Protein AF-A0A259JH80-F1 (afdb_monomer)

Sequence (73 aa):
MNYLRTAILLAGLTALFMVVGFAIGGRGGMMIAFVVAAGMNLFSYWNADKLVLRMYGAREVDERSAPDLVLIV

Solvent-accessible surface area (backbone atoms only — not comparable to full-atom values): 4178 Å² total; per-residue (Å²): 132,68,62,66,60,54,49,52,52,51,51,52,52,52,48,50,41,27,52,53,17,31,75,75,45,39,75,63,24,20,53,51,34,46,53,51,52,50,51,52,52,54,50,47,67,76,41,38,69,63,50,52,38,59,74,71,66,62,72,92,73,51,64,89,78,38,47,76,68,60,72,71,114

Secondary structure (DSSP, 8-state):
--HHHHHHHHHHHHHHHHHHHHHHHHHHHHHHHHHHHHHHHHHHHHSHHHHHHHHTT-----TTT-HHHHTT-

Mean predicted aligned error: 6.96 Å

pLDDT: mean 88.52, std 8.02, range [57.84, 95.69]

Radius of gyration: 18.89 Å; Cα contacts (8 Å, |Δi|>4): 38; chains: 1; bounding box: 40×17×49 Å

Foldseek 3Di:
DPVVVVVVVLVVVLVVQLVVLCVVPNPVRSVVSNVVSVVCVVVCVVCVPVVVCVVVVHDDDDCVRCVVVVVVD

Structure (mmCIF, N/CA/C/O backbone):
data_AF-A0A259JH80-F1
#
_entry.id   AF-A0A259JH80-F1
#
loop_
_atom_site.group_PDB
_atom_site.id
_atom_site.type_symbol
_atom_site.label_atom_id
_atom_site.label_alt_id
_atom_site.label_comp_id
_atom_site.label_asym_id
_atom_site.label_entity_id
_atom_site.label_seq_id
_atom_site.pdbx_PDB_ins_code
_atom_site.Cartn_x
_atom_site.Cartn_y
_atom_site.Cartn_z
_atom_site.occupancy
_atom_site.B_iso_or_equiv
_atom_site.auth_seq_id
_atom_site.auth_comp_id
_atom_site.auth_asym_id
_atom_site.auth_atom_id
_atom_site.pdbx_PDB_model_num
ATOM 1 N N . MET A 1 1 ? 8.387 6.012 16.333 1.00 58.81 1 MET A N 1
ATOM 2 C CA . MET A 1 1 ? 8.218 5.235 15.083 1.00 58.81 1 MET A CA 1
ATOM 3 C C . MET A 1 1 ? 9.316 5.647 14.115 1.00 58.81 1 MET A C 1
ATOM 5 O O . MET A 1 1 ? 9.428 6.831 13.831 1.00 58.81 1 MET A O 1
ATOM 9 N N . ASN A 1 2 ? 10.183 4.729 13.679 1.00 83.31 2 ASN A N 1
ATOM 10 C CA . ASN A 1 2 ? 11.300 5.083 12.797 1.00 83.31 2 ASN A CA 1
ATOM 11 C C . ASN A 1 2 ? 10.837 5.097 11.330 1.00 83.31 2 ASN A C 1
ATOM 13 O O . ASN A 1 2 ? 10.944 4.080 10.644 1.00 83.31 2 ASN A O 1
ATOM 17 N N . TYR A 1 3 ? 10.318 6.239 10.867 1.00 87.56 3 TYR A N 1
ATOM 18 C CA . TYR A 1 3 ? 9.799 6.437 9.504 1.00 87.56 3 TYR A CA 1
ATOM 19 C C . TYR A 1 3 ? 10.771 5.992 8.406 1.00 87.56 3 TYR A C 1
ATOM 21 O O . TYR A 1 3 ? 10.335 5.491 7.374 1.00 87.56 3 TYR A O 1
ATOM 29 N N . LEU A 1 4 ? 12.080 6.093 8.656 1.00 93.50 4 LEU A N 1
ATOM 30 C CA . LEU A 1 4 ? 13.114 5.626 7.737 1.00 93.50 4 LEU A CA 1
ATOM 31 C C . LEU A 1 4 ? 13.004 4.122 7.454 1.00 93.50 4 LEU A C 1
ATOM 33 O O . LEU A 1 4 ? 13.072 3.699 6.303 1.00 93.50 4 LEU A O 1
ATOM 37 N N . ARG A 1 5 ? 12.793 3.304 8.493 1.00 90.31 5 ARG A N 1
ATOM 38 C CA . ARG A 1 5 ? 12.647 1.851 8.336 1.00 90.31 5 ARG A CA 1
ATOM 39 C C . ARG A 1 5 ? 11.402 1.528 7.514 1.00 90.31 5 ARG A C 1
ATOM 41 O O . ARG A 1 5 ? 11.470 0.705 6.610 1.00 90.31 5 ARG A O 1
ATOM 48 N N . THR A 1 6 ? 10.291 2.200 7.803 1.00 89.69 6 THR A N 1
ATOM 49 C CA . THR A 1 6 ? 9.032 2.008 7.076 1.00 89.69 6 THR A CA 1
ATOM 50 C C . THR A 1 6 ? 9.168 2.415 5.609 1.00 89.69 6 THR A C 1
ATOM 52 O O . THR A 1 6 ? 8.747 1.665 4.733 1.00 89.69 6 THR A O 1
ATOM 55 N N . ALA A 1 7 ? 9.820 3.547 5.327 1.00 90.81 7 ALA A N 1
ATOM 56 C CA . ALA A 1 7 ? 10.063 4.018 3.966 1.00 90.81 7 ALA A CA 1
ATOM 57 C C . ALA A 1 7 ? 10.938 3.045 3.159 1.00 90.81 7 ALA A C 1
ATOM 59 O O . ALA A 1 7 ? 10.601 2.735 2.020 1.00 90.81 7 ALA A O 1
ATOM 60 N N . ILE A 1 8 ? 12.014 2.509 3.752 1.00 95.06 8 ILE A N 1
ATOM 61 C CA . ILE A 1 8 ? 12.878 1.516 3.088 1.00 95.06 8 ILE A CA 1
ATOM 62 C C . ILE A 1 8 ? 12.100 0.236 2.775 1.00 95.06 8 ILE A C 1
ATOM 64 O O . ILE A 1 8 ? 12.215 -0.293 1.671 1.00 95.06 8 ILE A O 1
ATOM 68 N N . LEU A 1 9 ? 11.290 -0.254 3.717 1.00 93.44 9 LEU A N 1
ATOM 69 C CA . LEU A 1 9 ? 10.485 -1.459 3.504 1.00 93.44 9 LEU A CA 1
ATOM 70 C C . LEU A 1 9 ? 9.436 -1.256 2.401 1.00 93.44 9 LEU A C 1
ATOM 72 O O . LEU A 1 9 ? 9.294 -2.116 1.535 1.00 93.44 9 LEU A O 1
ATOM 76 N N . LEU A 1 10 ? 8.751 -0.108 2.388 1.00 91.44 10 LEU A N 1
ATOM 77 C CA . LEU A 1 10 ? 7.788 0.251 1.340 1.00 91.44 10 LEU A CA 1
ATOM 78 C C . LEU A 1 10 ? 8.457 0.392 -0.034 1.00 91.44 10 LEU A C 1
ATOM 80 O O . LEU A 1 10 ? 7.946 -0.132 -1.026 1.00 91.44 10 LEU A O 1
ATOM 84 N N . ALA A 1 11 ? 9.613 1.056 -0.097 1.00 91.81 11 ALA A N 1
ATOM 85 C CA . ALA A 1 11 ? 10.383 1.201 -1.328 1.00 91.81 11 ALA A CA 1
ATOM 86 C C . ALA A 1 11 ? 10.874 -0.160 -1.846 1.00 91.81 11 ALA A C 1
ATOM 88 O O . ALA A 1 11 ? 10.723 -0.453 -3.031 1.00 91.81 11 ALA A O 1
ATOM 89 N N . GLY A 1 12 ? 11.387 -1.019 -0.958 1.00 95.31 12 GLY A N 1
ATOM 90 C CA . GLY A 1 12 ? 11.818 -2.377 -1.293 1.00 95.31 12 GLY A CA 1
ATOM 91 C C . GLY A 1 12 ? 10.672 -3.252 -1.802 1.00 95.31 12 GLY A C 1
ATOM 92 O O . GLY A 1 12 ? 10.818 -3.924 -2.822 1.00 95.31 12 GLY A O 1
ATOM 93 N N . LEU A 1 13 ? 9.505 -3.193 -1.154 1.00 93.38 13 LEU A N 1
ATOM 94 C CA . LEU A 1 13 ? 8.311 -3.913 -1.599 1.00 93.38 13 LEU A CA 1
ATOM 95 C C . LEU A 1 13 ? 7.838 -3.415 -2.973 1.00 93.38 13 LEU A C 1
ATOM 97 O O . LEU A 1 13 ? 7.550 -4.217 -3.856 1.00 93.38 13 LEU A O 1
ATOM 101 N N . THR A 1 14 ? 7.818 -2.101 -3.190 1.00 93.06 14 THR A N 1
ATOM 102 C CA . THR A 1 14 ? 7.431 -1.516 -4.485 1.00 93.06 14 THR A CA 1
ATOM 103 C C . THR A 1 14 ? 8.409 -1.919 -5.591 1.00 93.06 14 THR A C 1
ATOM 105 O O . THR A 1 14 ? 7.992 -2.279 -6.693 1.00 93.06 14 THR A O 1
ATOM 108 N N . ALA A 1 15 ? 9.712 -1.929 -5.294 1.00 94.44 15 ALA A N 1
ATOM 109 C CA . ALA A 1 15 ? 10.737 -2.402 -6.218 1.00 94.44 15 ALA A CA 1
ATOM 110 C C . ALA A 1 15 ? 10.549 -3.883 -6.575 1.00 94.44 15 ALA A C 1
ATOM 112 O O . ALA A 1 15 ? 10.653 -4.236 -7.748 1.00 94.44 15 ALA A O 1
ATOM 113 N N . LEU A 1 16 ? 10.200 -4.734 -5.604 1.00 95.31 16 LEU A N 1
ATOM 114 C CA . LEU A 1 16 ? 9.897 -6.147 -5.848 1.00 95.31 16 LEU A CA 1
ATOM 115 C C . LEU A 1 16 ? 8.732 -6.312 -6.837 1.00 95.31 16 LEU A C 1
ATOM 117 O O . LEU A 1 16 ? 8.850 -7.065 -7.802 1.00 95.31 16 LEU A O 1
ATOM 121 N N . PHE A 1 17 ? 7.641 -5.564 -6.652 1.00 93.81 17 PHE A N 1
ATOM 122 C CA . PHE A 1 17 ? 6.505 -5.572 -7.582 1.00 93.81 17 PHE A CA 1
ATOM 123 C C . PHE A 1 17 ? 6.919 -5.150 -8.995 1.00 93.81 17 PHE A C 1
ATOM 125 O O . PHE A 1 17 ? 6.531 -5.794 -9.969 1.00 93.81 17 PHE A O 1
ATOM 132 N N . MET A 1 18 ? 7.742 -4.106 -9.119 1.00 93.81 18 MET A N 1
ATOM 133 C CA . MET A 1 18 ? 8.252 -3.666 -10.418 1.00 93.81 18 MET A CA 1
ATOM 134 C C . MET A 1 18 ? 9.154 -4.718 -11.072 1.00 93.81 18 MET A C 1
ATOM 136 O O . MET A 1 18 ? 9.005 -4.966 -12.263 1.00 93.81 18 MET A O 1
ATOM 140 N N . VAL A 1 19 ? 10.045 -5.374 -10.322 1.00 95.50 19 VAL A N 1
ATOM 141 C CA . VAL A 1 19 ? 10.911 -6.449 -10.845 1.00 95.50 19 VAL A CA 1
ATOM 142 C C . VAL A 1 19 ? 10.078 -7.625 -11.357 1.00 95.50 19 VAL A C 1
ATOM 144 O O . VAL A 1 19 ? 10.331 -8.124 -12.452 1.00 95.50 19 VAL A O 1
ATOM 147 N N . VAL A 1 20 ? 9.049 -8.034 -10.612 1.00 95.56 20 VAL A N 1
ATOM 148 C CA . VAL A 1 20 ? 8.125 -9.093 -11.046 1.00 95.56 20 VAL A CA 1
ATOM 149 C C . VAL A 1 20 ? 7.346 -8.660 -12.292 1.00 95.56 20 VAL A C 1
ATOM 151 O O . VAL A 1 20 ? 7.273 -9.409 -13.265 1.00 95.56 20 VAL A O 1
ATOM 154 N N . GLY A 1 21 ? 6.829 -7.429 -12.312 1.00 93.31 21 GLY A N 1
ATOM 155 C CA . GLY A 1 21 ? 6.164 -6.861 -13.487 1.00 93.31 21 GLY A CA 1
ATOM 156 C C . GLY A 1 21 ? 7.078 -6.813 -14.714 1.00 93.31 21 GLY A C 1
ATOM 157 O O . GLY A 1 21 ? 6.645 -7.140 -15.820 1.00 93.31 21 GLY A O 1
ATOM 158 N N . PHE A 1 22 ? 8.357 -6.478 -14.523 1.00 95.12 22 PHE A N 1
ATOM 159 C CA . PHE A 1 22 ? 9.365 -6.501 -15.579 1.00 95.12 22 PHE A CA 1
ATOM 160 C C . PHE A 1 22 ? 9.611 -7.906 -16.118 1.00 95.12 22 PHE A C 1
ATOM 162 O O . PHE A 1 22 ? 9.639 -8.096 -17.331 1.00 95.12 22 PHE A O 1
ATOM 169 N N . ALA A 1 23 ? 9.767 -8.888 -15.232 1.00 95.44 23 ALA A N 1
ATOM 170 C CA . ALA A 1 23 ? 10.025 -10.268 -15.624 1.00 95.44 23 ALA A CA 1
ATOM 171 C C . ALA A 1 23 ? 8.881 -10.858 -16.466 1.00 95.44 23 ALA A C 1
ATOM 173 O O . ALA A 1 23 ? 9.135 -11.640 -17.377 1.00 95.44 23 ALA A O 1
ATOM 174 N N . ILE A 1 24 ? 7.634 -10.464 -16.189 1.00 94.81 24 ILE A N 1
ATOM 175 C CA . ILE A 1 24 ? 6.450 -10.994 -16.878 1.00 94.81 24 ILE A CA 1
ATOM 176 C C . ILE A 1 24 ? 6.147 -10.228 -18.176 1.00 94.81 24 ILE A C 1
ATOM 178 O O . ILE A 1 24 ? 5.801 -10.839 -19.183 1.00 94.81 24 ILE A O 1
ATOM 182 N N . GLY A 1 25 ? 6.243 -8.895 -18.164 1.00 92.19 25 GLY A N 1
ATOM 183 C CA . GLY A 1 25 ? 5.738 -8.040 -19.250 1.00 92.19 25 GLY A CA 1
ATOM 184 C C . GLY A 1 25 ? 6.693 -6.933 -19.695 1.00 92.19 25 GLY A C 1
ATOM 185 O O . GLY A 1 25 ? 6.263 -5.961 -20.323 1.00 92.19 25 GLY A O 1
ATOM 186 N N . GLY A 1 26 ? 7.973 -7.020 -19.329 1.00 94.06 26 GLY A N 1
ATOM 187 C CA . GLY A 1 26 ? 8.977 -5.999 -19.614 1.00 94.06 26 GLY A CA 1
ATOM 188 C C . GLY A 1 26 ? 8.593 -4.626 -19.054 1.00 94.06 26 GLY A C 1
ATOM 189 O O . GLY A 1 26 ? 7.989 -4.498 -17.988 1.00 94.06 26 GLY A O 1
ATOM 190 N N . ARG A 1 27 ? 8.909 -3.559 -19.795 1.00 92.19 27 ARG A N 1
ATOM 191 C CA . ARG A 1 27 ? 8.581 -2.176 -19.391 1.00 92.19 27 ARG A CA 1
ATOM 192 C C . ARG A 1 27 ? 7.076 -1.935 -19.207 1.00 92.19 27 ARG A C 1
ATOM 194 O O . ARG A 1 27 ? 6.698 -1.173 -18.323 1.00 92.19 27 ARG A O 1
ATOM 201 N N . GLY A 1 28 ? 6.227 -2.590 -20.003 1.00 94.88 28 GLY A N 1
ATOM 202 C CA . GLY A 1 28 ? 4.771 -2.482 -19.863 1.00 94.88 28 GLY A CA 1
ATOM 203 C C . GLY A 1 28 ? 4.278 -3.106 -18.557 1.00 94.88 28 GLY A C 1
ATOM 204 O O . GLY A 1 28 ? 3.536 -2.473 -17.807 1.00 94.88 28 GLY A O 1
ATOM 205 N N . GLY A 1 29 ? 4.765 -4.307 -18.239 1.00 93.81 29 GLY A N 1
ATOM 206 C CA . GLY A 1 29 ? 4.443 -4.991 -16.987 1.00 93.81 29 GLY A CA 1
ATOM 207 C C . GLY A 1 29 ? 4.920 -4.235 -15.743 1.00 93.81 29 GLY A C 1
ATOM 208 O O . GLY A 1 29 ? 4.188 -4.182 -14.759 1.00 93.81 29 GLY A O 1
ATOM 209 N N . MET A 1 30 ? 6.081 -3.566 -15.795 1.00 95.25 30 MET A N 1
ATOM 210 C CA . MET A 1 30 ? 6.535 -2.671 -14.715 1.00 95.25 30 MET A CA 1
ATOM 211 C C . MET A 1 30 ? 5.554 -1.533 -14.440 1.00 95.25 30 MET A C 1
ATOM 213 O O . MET A 1 30 ? 5.221 -1.283 -13.285 1.00 95.25 30 MET A O 1
ATOM 217 N N . MET A 1 31 ? 5.101 -0.836 -15.488 1.00 95.38 31 MET A N 1
ATOM 218 C CA . MET A 1 31 ? 4.185 0.298 -15.340 1.00 95.38 31 MET A CA 1
ATOM 219 C C . MET A 1 31 ? 2.843 -0.142 -14.761 1.00 95.38 31 MET A C 1
ATOM 221 O O . MET A 1 31 ? 2.319 0.512 -13.862 1.00 95.38 31 MET A O 1
ATOM 225 N N . ILE A 1 32 ? 2.319 -1.279 -15.225 1.00 95.12 32 ILE A N 1
ATOM 226 C CA . ILE A 1 32 ? 1.089 -1.862 -14.680 1.00 95.12 32 ILE A CA 1
ATOM 227 C C . ILE A 1 32 ? 1.295 -2.243 -13.210 1.00 95.12 32 ILE A C 1
ATOM 229 O O . ILE A 1 32 ? 0.498 -1.846 -12.364 1.00 95.12 32 ILE A O 1
ATOM 233 N N . ALA A 1 33 ? 2.380 -2.952 -12.884 1.00 94.44 33 ALA A N 1
ATOM 234 C CA . ALA A 1 33 ? 2.688 -3.348 -11.512 1.00 94.44 33 ALA A CA 1
ATOM 235 C C . ALA A 1 33 ? 2.836 -2.138 -10.579 1.00 94.44 33 ALA A C 1
ATOM 237 O O . ALA A 1 33 ? 2.339 -2.169 -9.456 1.00 94.44 33 ALA A O 1
ATOM 238 N N . PHE A 1 34 ? 3.458 -1.056 -11.051 1.00 93.94 34 PHE A N 1
ATOM 239 C CA . PHE A 1 34 ? 3.582 0.188 -10.299 1.00 93.94 34 PHE A CA 1
ATOM 240 C C . PHE A 1 34 ? 2.222 0.849 -10.046 1.00 93.94 34 PHE A C 1
ATOM 242 O O . PHE A 1 34 ? 1.920 1.192 -8.905 1.00 93.94 34 PHE A O 1
ATOM 249 N N . VAL A 1 35 ? 1.377 0.985 -11.074 1.00 95.69 35 VAL A N 1
ATOM 250 C CA . VAL A 1 35 ? 0.027 1.560 -10.928 1.00 95.69 35 VAL A CA 1
ATOM 251 C C . VAL A 1 35 ? -0.821 0.725 -9.969 1.00 95.69 35 VAL A C 1
ATOM 253 O O . VAL A 1 35 ? -1.491 1.284 -9.103 1.00 95.69 35 VAL A O 1
ATOM 256 N N . VAL A 1 36 ? -0.754 -0.603 -10.071 1.00 94.69 36 VAL A N 1
ATOM 257 C CA . VAL A 1 36 ? -1.452 -1.515 -9.156 1.00 94.69 36 VAL A CA 1
ATOM 258 C C . VAL A 1 36 ? -0.933 -1.356 -7.727 1.00 94.69 36 VAL A C 1
ATOM 260 O O . VAL A 1 36 ? -1.735 -1.202 -6.809 1.00 94.69 36 VAL A O 1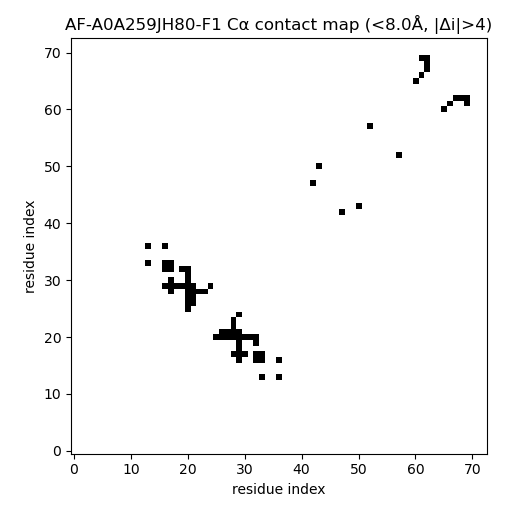
ATOM 263 N N . ALA A 1 37 ? 0.387 -1.339 -7.523 1.00 92.69 37 ALA A N 1
ATOM 264 C CA . ALA A 1 37 ? 0.987 -1.169 -6.201 1.00 92.69 37 ALA A CA 1
ATOM 265 C C . ALA A 1 37 ? 0.620 0.185 -5.569 1.00 92.69 37 ALA A C 1
ATOM 267 O O . ALA A 1 37 ? 0.279 0.242 -4.384 1.00 92.69 37 ALA A O 1
ATOM 268 N N . ALA A 1 38 ? 0.639 1.265 -6.354 1.00 93.00 38 ALA A N 1
ATOM 269 C CA . ALA A 1 38 ? 0.207 2.587 -5.914 1.00 93.00 38 ALA A CA 1
ATOM 270 C 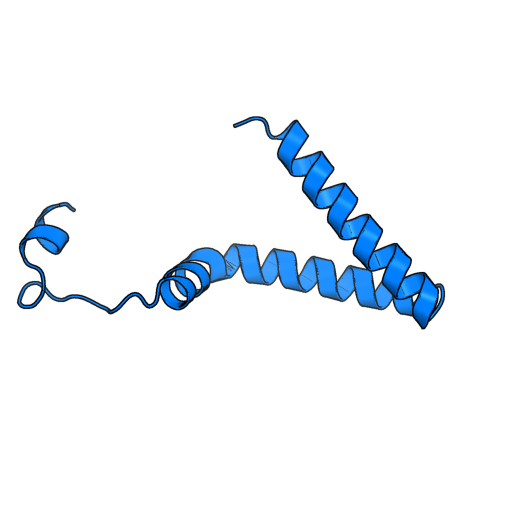C . ALA A 1 38 ? -1.291 2.596 -5.569 1.00 93.00 38 ALA A C 1
ATOM 2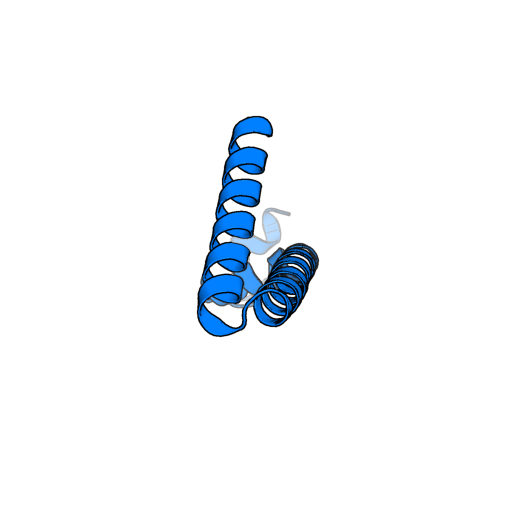72 O O . ALA A 1 38 ? -1.669 3.063 -4.495 1.00 93.00 38 ALA A O 1
ATOM 273 N N . GLY A 1 39 ? -2.135 2.013 -6.426 1.00 94.69 39 GLY A N 1
ATOM 274 C CA . GLY A 1 39 ? -3.574 1.885 -6.195 1.00 94.69 39 GLY A CA 1
ATOM 275 C C . GLY A 1 39 ? -3.899 1.097 -4.927 1.00 94.69 39 GLY A C 1
ATOM 276 O O . GLY A 1 39 ? -4.713 1.543 -4.122 1.00 94.69 39 GLY A O 1
ATOM 277 N N . MET A 1 40 ? -3.210 -0.024 -4.695 1.00 91.00 40 MET A N 1
ATOM 278 C CA . MET A 1 40 ? -3.322 -0.799 -3.456 1.00 91.00 40 MET A CA 1
ATOM 279 C C . MET A 1 40 ? -2.912 0.018 -2.232 1.00 91.00 40 MET A C 1
ATOM 281 O O . MET A 1 40 ? -3.624 -0.011 -1.232 1.00 91.00 40 MET A O 1
ATOM 285 N N . ASN A 1 41 ? -1.798 0.756 -2.298 1.00 90.00 41 ASN A N 1
ATOM 286 C CA . ASN A 1 41 ? -1.344 1.587 -1.180 1.00 90.00 41 ASN A CA 1
ATOM 287 C C . ASN A 1 41 ? -2.359 2.687 -0.850 1.00 90.00 41 ASN A C 1
ATOM 289 O O . ASN A 1 41 ? -2.715 2.849 0.315 1.00 90.00 41 ASN A O 1
ATOM 293 N N . LEU A 1 42 ? -2.872 3.399 -1.858 1.00 91.44 42 LEU A N 1
ATOM 294 C CA . LEU A 1 42 ? -3.895 4.428 -1.652 1.00 91.44 42 LEU A CA 1
ATOM 295 C C . LEU A 1 42 ? -5.190 3.824 -1.100 1.00 91.44 42 LEU A C 1
ATOM 297 O O . LEU A 1 42 ? -5.723 4.314 -0.105 1.00 91.44 42 LEU A O 1
ATOM 301 N N . PHE A 1 43 ? -5.682 2.741 -1.705 1.00 91.88 43 PHE A N 1
ATOM 302 C CA . PHE A 1 43 ? -6.897 2.072 -1.245 1.00 91.88 43 PHE A CA 1
ATOM 303 C C . PHE A 1 43 ? -6.760 1.601 0.204 1.00 91.88 43 PHE A C 1
ATOM 305 O O . PHE A 1 43 ? -7.659 1.826 1.016 1.00 91.88 43 PHE A O 1
ATOM 312 N N . SER A 1 44 ? -5.620 0.991 0.530 1.00 87.19 44 SER A N 1
ATOM 313 C CA . SER A 1 44 ? -5.331 0.494 1.868 1.00 87.19 44 SER A CA 1
ATOM 314 C C . SER A 1 44 ? -5.139 1.619 2.878 1.00 87.19 44 SER A C 1
ATOM 316 O O . SER A 1 44 ? -5.444 1.398 4.041 1.00 87.19 44 SER A O 1
ATOM 318 N N . TYR A 1 45 ? -4.670 2.802 2.468 1.00 87.25 45 TYR A N 1
ATOM 319 C CA . TYR A 1 45 ? -4.581 3.971 3.344 1.00 87.25 45 TYR A CA 1
ATOM 320 C C . TYR A 1 45 ? -5.971 4.521 3.701 1.00 87.25 45 TYR A C 1
ATOM 322 O O . TYR A 1 45 ? -6.232 4.799 4.867 1.00 87.25 45 TYR A O 1
ATOM 330 N N . TRP A 1 46 ? -6.889 4.615 2.729 1.00 89.19 46 TRP A N 1
ATOM 331 C CA . TRP A 1 46 ? -8.245 5.143 2.957 1.00 89.19 46 TRP A CA 1
ATOM 332 C C . TRP A 1 46 ? -9.227 4.153 3.593 1.00 89.19 46 TRP A C 1
ATOM 334 O O . TRP A 1 46 ? -10.136 4.583 4.291 1.00 89.19 46 TRP A O 1
ATOM 344 N N . ASN A 1 47 ? -9.079 2.851 3.339 1.00 91.31 47 ASN A N 1
ATOM 345 C CA . ASN A 1 47 ? -9.980 1.809 3.855 1.00 91.31 47 ASN A CA 1
ATOM 346 C C . ASN A 1 47 ? -9.318 0.952 4.946 1.00 91.31 47 ASN A C 1
ATOM 348 O O . ASN A 1 47 ? -9.764 -0.170 5.203 1.00 91.31 47 ASN A O 1
ATOM 352 N N . ALA A 1 48 ? -8.229 1.443 5.550 1.00 89.81 48 ALA A N 1
ATOM 353 C CA . ALA A 1 48 ? -7.462 0.710 6.555 1.00 89.81 48 ALA A CA 1
ATOM 354 C C . ALA A 1 48 ? -8.344 0.241 7.721 1.00 89.81 48 ALA A C 1
ATOM 356 O O . ALA A 1 48 ? -8.240 -0.902 8.160 1.00 89.81 48 ALA A O 1
ATOM 357 N N . ASP A 1 49 ? -9.232 1.119 8.184 1.00 87.75 49 ASP A N 1
ATOM 358 C CA . ASP A 1 49 ? -10.164 0.914 9.291 1.00 87.75 49 ASP A CA 1
ATOM 359 C C . ASP A 1 49 ? -11.092 -0.283 9.044 1.00 87.75 49 ASP A C 1
ATOM 361 O O . ASP A 1 49 ? -11.136 -1.235 9.822 1.00 87.75 49 ASP A O 1
ATOM 365 N N . LYS A 1 50 ? -11.788 -0.304 7.911 1.00 88.38 50 LYS A N 1
ATOM 366 C CA . LYS A 1 50 ? -12.716 -1.388 7.576 1.00 88.38 50 LYS A CA 1
ATOM 367 C C . LYS A 1 50 ? -11.971 -2.672 7.251 1.00 88.38 50 LYS A C 1
ATOM 369 O O . LYS A 1 50 ? -12.444 -3.756 7.590 1.00 88.38 50 LYS A O 1
ATOM 374 N N . LEU A 1 51 ? -10.820 -2.569 6.586 1.00 88.25 51 LEU A N 1
ATOM 375 C CA . LEU A 1 51 ? -10.010 -3.730 6.234 1.00 88.25 51 LEU A CA 1
ATOM 376 C C . LEU A 1 51 ? -9.508 -4.439 7.492 1.00 88.25 51 LEU A C 1
ATOM 378 O O . LEU A 1 51 ? -9.663 -5.655 7.600 1.00 88.25 51 LEU A O 1
ATOM 382 N N . VAL A 1 52 ? -8.968 -3.685 8.454 1.00 91.06 52 VAL A N 1
ATOM 383 C CA . VAL A 1 52 ? -8.431 -4.259 9.689 1.00 91.06 52 VAL A CA 1
ATOM 384 C C . VAL A 1 52 ? -9.543 -4.895 10.524 1.00 91.06 52 VAL A C 1
ATOM 386 O O . VAL A 1 52 ? -9.389 -6.023 10.986 1.00 91.06 52 VAL A O 1
ATOM 389 N N . LEU A 1 53 ? -10.707 -4.243 10.623 1.00 92.12 53 LEU A N 1
ATOM 390 C CA . LEU A 1 53 ? -11.875 -4.794 11.315 1.00 92.12 53 LEU A CA 1
ATOM 391 C C . LEU A 1 53 ? -12.332 -6.114 10.682 1.00 92.1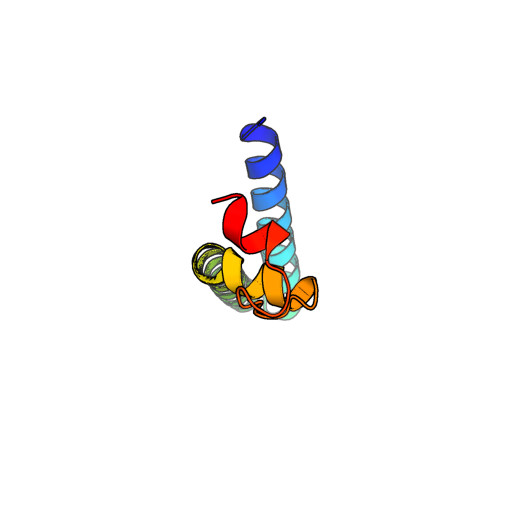2 53 LEU A C 1
ATOM 393 O O . LEU A 1 53 ? -12.549 -7.097 11.388 1.00 92.12 53 LEU A O 1
ATOM 397 N N . ARG A 1 54 ? -12.410 -6.180 9.347 1.00 89.50 54 ARG A N 1
ATOM 398 C CA . ARG A 1 54 ? -12.777 -7.417 8.638 1.00 89.50 54 ARG A CA 1
ATOM 399 C C . ARG A 1 54 ? -11.728 -8.516 8.804 1.00 89.50 54 ARG A C 1
ATOM 401 O O . ARG A 1 54 ? -12.110 -9.673 8.949 1.00 89.50 54 ARG A O 1
ATOM 408 N N . MET A 1 55 ? -10.438 -8.176 8.817 1.00 90.38 55 MET A N 1
ATOM 409 C CA . MET A 1 55 ? -9.350 -9.138 9.046 1.00 90.38 55 MET A CA 1
ATOM 410 C C . MET A 1 55 ? -9.418 -9.778 10.434 1.00 90.38 55 MET A C 1
ATOM 412 O O . MET A 1 55 ? -9.180 -10.975 10.560 1.00 90.38 55 ME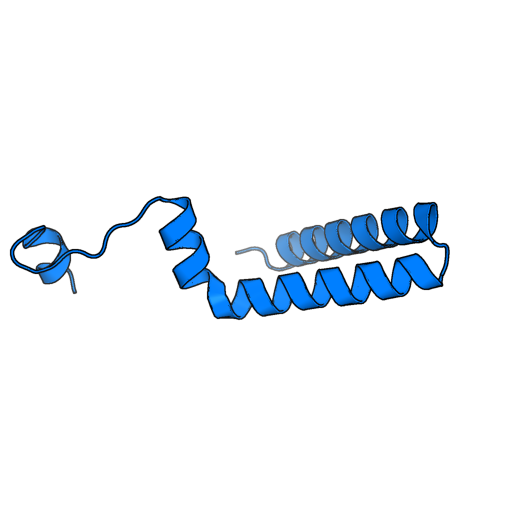T A O 1
ATOM 416 N N . TYR A 1 56 ? -9.786 -9.006 11.456 1.00 93.19 56 TYR A N 1
ATOM 417 C CA . TYR A 1 56 ? -9.974 -9.518 12.816 1.00 93.19 56 TYR A CA 1
ATOM 418 C C . TYR A 1 56 ? 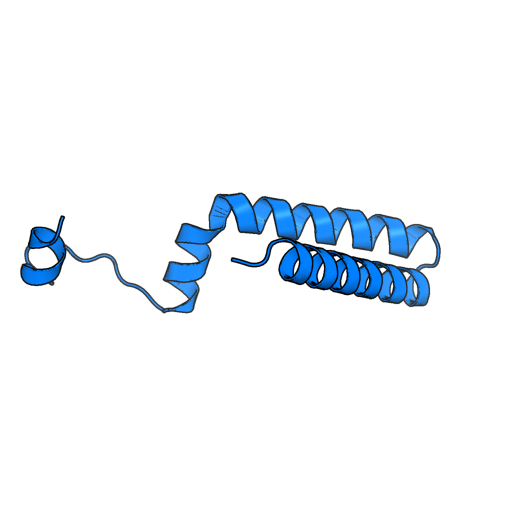-11.360 -10.131 13.058 1.00 93.19 56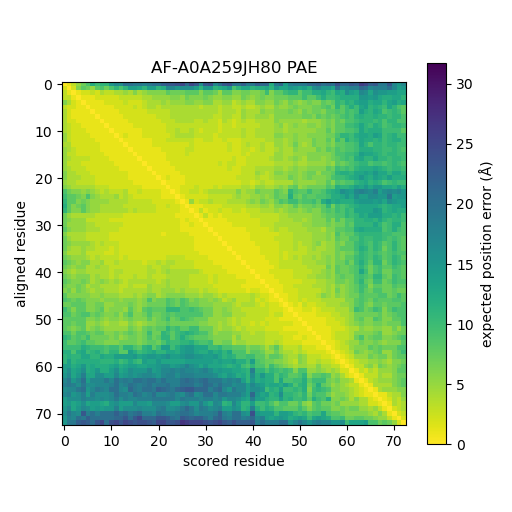 TYR A C 1
ATOM 420 O O . TYR A 1 56 ? -11.657 -10.543 14.177 1.00 93.19 56 TYR A O 1
ATOM 428 N N . GLY A 1 57 ? -12.221 -10.206 12.036 1.00 88.00 57 GLY A N 1
ATOM 429 C CA . GLY A 1 57 ? -13.583 -10.720 12.188 1.00 88.00 57 GLY A CA 1
ATOM 430 C C . GLY A 1 57 ? -14.428 -9.884 13.151 1.00 88.00 57 GLY A C 1
ATOM 431 O O . GLY A 1 57 ? -15.311 -10.424 13.821 1.00 88.00 57 GLY A O 1
ATOM 432 N N . ALA A 1 58 ? -14.135 -8.586 13.248 1.00 87.12 58 ALA A N 1
ATOM 433 C CA . ALA A 1 58 ? -14.821 -7.683 14.152 1.00 87.12 58 ALA A CA 1
ATOM 434 C C . ALA A 1 58 ? -16.322 -7.651 13.842 1.00 87.12 58 ALA A C 1
ATOM 436 O O . ALA A 1 58 ? -16.744 -7.647 12.681 1.00 87.12 58 ALA A O 1
ATOM 437 N N . ARG A 1 59 ? -17.125 -7.629 14.906 1.00 82.62 59 ARG A N 1
ATOM 438 C CA . ARG A 1 59 ? -18.575 -7.457 14.841 1.00 82.62 59 ARG A CA 1
ATOM 439 C C . ARG A 1 59 ? -18.932 -6.115 15.444 1.00 82.62 59 ARG A C 1
ATOM 441 O O . ARG A 1 59 ? -18.316 -5.691 16.417 1.00 82.62 59 ARG A O 1
ATOM 448 N N . GLU A 1 60 ? -19.926 -5.475 14.852 1.00 83.06 60 GLU A N 1
ATOM 449 C CA . GLU A 1 60 ? -20.514 -4.272 15.418 1.00 83.06 60 GLU A CA 1
ATOM 450 C C . GLU A 1 60 ? -21.177 -4.628 16.753 1.00 83.06 60 GLU A C 1
ATOM 452 O O . GLU A 1 60 ? -21.904 -5.621 16.846 1.00 83.06 60 GLU A O 1
ATOM 457 N N . VAL A 1 61 ? -20.855 -3.862 17.793 1.00 82.62 61 VAL A N 1
ATOM 458 C CA . VAL A 1 61 ? -21.366 -4.048 19.151 1.00 82.62 61 VAL A CA 1
ATOM 459 C C . VAL A 1 61 ? -22.181 -2.819 19.554 1.00 82.62 61 VAL A C 1
ATOM 461 O O . VAL A 1 61 ? -21.742 -1.689 19.375 1.00 82.62 61 VAL A O 1
ATOM 464 N N . ASP A 1 62 ? -23.380 -3.069 20.076 1.00 78.88 62 ASP A N 1
ATOM 465 C CA . ASP A 1 62 ? -24.307 -2.118 20.709 1.00 78.88 62 ASP A CA 1
ATOM 466 C C . ASP A 1 62 ? -24.133 -2.162 22.246 1.00 78.88 62 ASP A C 1
ATOM 468 O O . ASP A 1 62 ? -23.632 -3.158 22.789 1.00 78.88 62 ASP A O 1
ATOM 472 N N . GLU A 1 63 ? -24.612 -1.136 22.952 1.00 76.44 63 GLU A N 1
ATOM 473 C CA . GLU A 1 63 ? -24.681 -1.002 24.417 1.00 76.44 63 GLU A CA 1
ATOM 474 C C . GLU A 1 63 ? -25.275 -2.244 25.094 1.00 76.44 63 GLU A C 1
ATOM 476 O O . GLU A 1 63 ? -24.874 -2.622 26.191 1.00 76.44 63 GLU A O 1
ATOM 481 N N . ARG A 1 64 ? -26.202 -2.934 24.420 1.00 77.50 64 ARG A N 1
ATOM 482 C CA . ARG A 1 64 ? -26.797 -4.187 24.916 1.00 77.50 64 ARG A CA 1
ATOM 483 C C . ARG A 1 64 ? -25.881 -5.402 24.806 1.00 77.50 64 ARG A C 1
ATOM 485 O 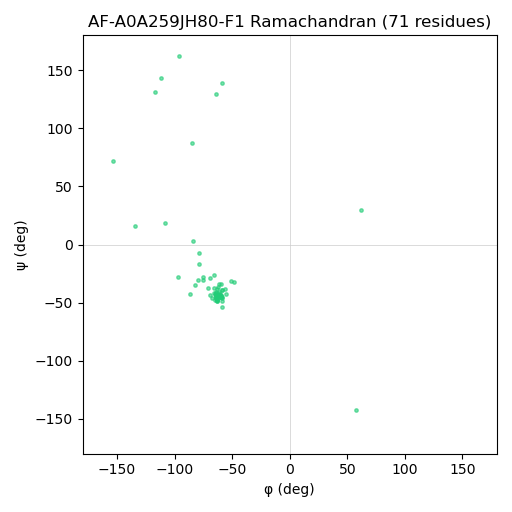O . ARG A 1 64 ? -26.048 -6.357 25.557 1.00 77.50 64 ARG A O 1
ATOM 492 N N . SER A 1 65 ? -24.965 -5.401 23.841 1.00 77.69 65 SER A N 1
ATOM 493 C CA . SER A 1 65 ? -24.100 -6.546 23.528 1.00 77.69 65 SER A CA 1
ATOM 494 C C . SE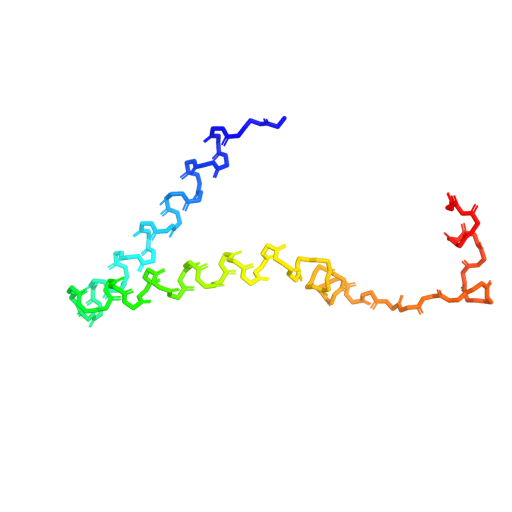R A 1 65 ? -22.718 -6.462 24.169 1.00 77.69 65 SER A C 1
ATOM 496 O O . SER A 1 65 ? -22.128 -7.503 24.452 1.00 77.69 65 SER A O 1
ATOM 498 N N . ALA A 1 66 ? -22.213 -5.254 24.421 1.00 74.50 66 ALA A N 1
ATOM 499 C CA . ALA A 1 66 ? -20.961 -5.036 25.136 1.00 74.50 66 ALA A CA 1
ATOM 500 C C . ALA A 1 66 ? -20.970 -3.662 25.841 1.00 74.50 66 ALA A C 1
ATOM 502 O O . ALA A 1 66 ? -20.269 -2.749 25.398 1.00 74.50 66 ALA A O 1
ATOM 503 N N . PRO A 1 67 ? -21.750 -3.497 26.928 1.00 75.00 67 PRO A N 1
ATOM 504 C CA . PRO A 1 67 ? -21.889 -2.217 27.633 1.00 75.00 67 PRO A CA 1
ATOM 505 C C . PRO A 1 67 ? -20.537 -1.664 28.097 1.00 75.00 67 PRO A C 1
ATOM 507 O O . PRO A 1 67 ? -20.269 -0.476 27.949 1.00 75.00 67 PRO A O 1
ATOM 510 N N . ASP A 1 68 ? -19.640 -2.541 28.551 1.00 78.62 68 ASP A N 1
ATOM 511 C CA . ASP A 1 68 ? -18.306 -2.160 29.021 1.00 78.62 68 ASP A CA 1
ATOM 512 C C . ASP A 1 68 ? -17.406 -1.594 27.909 1.00 78.62 68 ASP A C 1
ATOM 514 O O . ASP A 1 68 ? -16.507 -0.815 28.199 1.00 78.62 68 ASP A O 1
ATOM 518 N N . LEU A 1 69 ? -17.629 -1.960 26.637 1.00 79.94 69 LEU A N 1
ATOM 519 C CA . LEU A 1 69 ? -16.852 -1.437 25.504 1.00 79.94 69 LEU A CA 1
ATOM 520 C C . LEU A 1 69 ? -17.369 -0.077 25.031 1.00 79.94 69 LEU A C 1
ATOM 522 O O . LEU A 1 69 ? -16.575 0.760 24.607 1.00 79.94 69 LEU A O 1
ATOM 526 N N . VAL A 1 70 ? -18.684 0.142 25.104 1.00 73.62 70 VAL A N 1
ATOM 527 C CA . VAL A 1 70 ? -19.307 1.406 24.686 1.00 73.62 70 VAL A CA 1
ATOM 528 C C . VAL A 1 70 ? -19.068 2.512 25.723 1.00 73.62 70 VAL A C 1
ATOM 530 O O . VAL A 1 70 ? -18.909 3.666 25.347 1.00 73.62 70 VAL A O 1
ATOM 533 N N . LEU A 1 71 ? -18.947 2.164 27.010 1.00 77.06 71 LEU A N 1
ATOM 534 C CA . LEU A 1 71 ? -18.690 3.112 28.107 1.00 77.06 71 LEU A CA 1
ATOM 535 C C . LEU A 1 71 ? -17.223 3.573 28.238 1.00 77.06 71 LEU A C 1
ATOM 537 O O . LEU A 1 71 ? -16.931 4.431 29.067 1.00 77.06 71 LEU A O 1
ATOM 541 N N . ILE A 1 72 ? -16.294 2.990 27.472 1.00 75.19 72 ILE A N 1
ATOM 542 C CA . ILE A 1 72 ? -14.864 3.364 27.487 1.00 75.19 72 ILE A CA 1
ATOM 543 C C . ILE A 1 72 ? -14.586 4.648 26.679 1.00 75.19 72 ILE A C 1
ATOM 545 O O . ILE A 1 72 ? -13.520 5.246 26.843 1.00 75.19 72 ILE A O 1
ATOM 549 N N . VAL A 1 73 ? -15.517 5.061 25.814 1.00 57.84 73 VAL A N 1
ATOM 550 C CA . VAL A 1 73 ? -15.406 6.255 24.955 1.00 57.84 73 VAL A CA 1
ATOM 551 C C . VAL A 1 73 ? -15.908 7.496 25.685 1.00 57.84 73 VAL A C 1
ATOM 553 O O . VAL A 1 73 ? -15.214 8.534 25.588 1.00 57.84 73 VAL A O 1
#